Protein AF-A0A8S3K3C1-F1 (afdb_monomer)

Sequence (155 aa):
ITSKDGRLKILIYPSVNNNVEHQESEESYDDNSATLGPASTFPSLSKQEASFVLDKVWTTLKQEQLSIRKAELEKSCLTINGRTIRWNECIYSRTRPPTGHSLWISMHGGGGCPVSINDEQYRNQISLYKPSEGIWVVPRSPTDSWNQWHQEHID

Secondary structure (DSSP, 8-state):
-B-TTS-B----PPP--------------------------PPPPPHHHHHHHHHHHHHHHHHHHHHHTHHHHHTTEEEETTEEEEEEEEEE-SS--TT---EEE------SS-HHHHHHHHHHHHHH---SSEEEEEEEPS--STTTTSSTTT-

Organism: NCBI:txid392030

Solvent-accessible surface area (backbone atoms only — not comparable to full-atom values): 9770 Å² total; per-residue (Å²): 108,76,43,98,68,45,44,82,55,81,82,79,77,79,81,79,83,80,82,72,86,80,78,90,71,97,69,87,79,75,92,70,87,71,76,80,68,78,78,82,75,73,78,83,68,51,76,65,54,47,51,50,51,49,53,50,53,48,53,52,52,49,53,51,48,51,62,77,38,41,71,29,62,77,64,35,35,50,75,56,97,96,40,50,36,41,46,49,77,47,75,30,57,92,73,71,48,92,54,41,63,50,82,44,79,50,76,66,77,69,30,65,48,59,64,71,58,36,51,48,49,42,59,51,53,64,68,69,68,79,63,85,56,16,40,40,35,28,52,40,62,67,51,49,41,66,57,40,76,72,37,86,95,68,105

Radius of gyration: 22.42 Å; Cα contacts (8 Å, |Δi|>4): 141; chains: 1; bounding box: 58×44×44 Å

Foldseek 3Di:
DQDPQLDDPDDDDPPPPPPDDDDDDDDDDDPDPPPPPPDPPDPDDDPVRVVVVVVVVCVVVVVVCCVVCVVCVVQQWDDDPNFIKHKDKDFADPDADSSGWDEAEFEFAQAPDPPVVLVVSLVCSNPVDRDNGHMYMYMDQSDRHNPSCPDPVND

pLDDT: mean 77.39, std 25.08, range [27.14, 97.62]

Structure (mmCIF, N/CA/C/O backbone):
data_AF-A0A8S3K3C1-F1
#
_entry.id   AF-A0A8S3K3C1-F1
#
loop_
_atom_site.group_PDB
_atom_site.id
_atom_site.type_symbol
_atom_site.label_atom_id
_atom_site.label_alt_id
_atom_site.label_comp_id
_atom_site.label_asym_id
_atom_site.label_entity_id
_atom_site.label_seq_id
_atom_site.pdbx_PDB_ins_code
_atom_site.Cartn_x
_atom_site.Cartn_y
_atom_site.Cartn_z
_atom_site.occupancy
_atom_site.B_iso_or_equiv
_atom_site.auth_seq_id
_atom_site.auth_comp_id
_atom_site.auth_asym_id
_atom_site.auth_atom_id
_atom_site.pdbx_PDB_model_num
ATOM 1 N N . ILE A 1 1 ? -13.532 6.415 6.373 1.00 33.66 1 ILE A N 1
ATOM 2 C CA . ILE A 1 1 ? -14.063 6.657 7.741 1.00 33.66 1 ILE A CA 1
ATOM 3 C C . ILE A 1 1 ? -12.879 6.686 8.699 1.00 33.66 1 ILE A C 1
ATOM 5 O O . ILE A 1 1 ? -12.284 5.646 8.954 1.00 33.66 1 ILE A O 1
ATOM 9 N N . THR A 1 2 ? -12.459 7.865 9.150 1.00 27.14 2 THR A N 1
ATOM 10 C CA . THR A 1 2 ? -11.334 8.018 10.083 1.00 27.14 2 THR A CA 1
ATOM 11 C C . THR A 1 2 ? -11.715 7.451 11.447 1.00 27.14 2 THR A C 1
ATOM 13 O O . THR A 1 2 ? -12.798 7.707 11.970 1.00 27.14 2 THR A O 1
ATOM 16 N N . SER A 1 3 ? -10.837 6.627 12.004 1.00 36.22 3 SER A N 1
ATOM 17 C CA . SER A 1 3 ? -10.986 6.070 13.345 1.00 36.22 3 SER A CA 1
ATOM 18 C C . SER A 1 3 ? -10.614 7.109 14.409 1.00 36.22 3 SER A C 1
ATOM 20 O O . SER A 1 3 ? -9.825 8.013 14.139 1.00 36.22 3 SER A O 1
ATOM 22 N N . LYS A 1 4 ? -11.147 6.969 15.633 1.00 35.88 4 LYS A N 1
ATOM 23 C CA . LYS A 1 4 ? -10.852 7.852 16.782 1.00 35.88 4 LYS A CA 1
ATOM 24 C C . LYS A 1 4 ? -9.356 7.922 17.145 1.00 35.88 4 LYS A C 1
ATOM 26 O O . LYS A 1 4 ? -8.958 8.823 17.869 1.00 35.88 4 LYS A O 1
ATOM 31 N N . ASP A 1 5 ? -8.536 6.999 16.640 1.00 44.66 5 ASP A N 1
ATOM 32 C CA . ASP A 1 5 ? -7.076 6.950 16.807 1.00 44.66 5 ASP A CA 1
ATOM 33 C C . ASP A 1 5 ? -6.290 7.621 15.658 1.00 44.66 5 ASP A C 1
ATOM 35 O O . ASP A 1 5 ? -5.071 7.448 15.560 1.00 44.66 5 ASP A O 1
ATOM 39 N N . GLY A 1 6 ? -6.980 8.357 14.774 1.00 30.06 6 GLY A N 1
ATOM 40 C CA . GLY A 1 6 ? -6.382 9.091 13.655 1.00 30.06 6 GLY A CA 1
ATOM 41 C C . GLY A 1 6 ? -5.897 8.206 12.504 1.00 30.06 6 GLY A C 1
ATOM 42 O O . GLY A 1 6 ? -5.304 8.696 11.548 1.00 30.06 6 GLY A O 1
ATOM 43 N N . ARG A 1 7 ? -6.161 6.893 12.548 1.00 37.28 7 ARG A N 1
ATOM 44 C CA . ARG A 1 7 ? -5.780 5.980 11.467 1.00 37.28 7 ARG A CA 1
ATOM 45 C C . ARG A 1 7 ? -6.764 6.050 10.303 1.00 37.28 7 ARG A C 1
ATOM 47 O O . ARG A 1 7 ? -7.986 5.966 10.485 1.00 37.28 7 ARG A O 1
ATOM 54 N N . LEU A 1 8 ? -6.210 6.136 9.095 1.00 37.31 8 LEU A N 1
ATOM 55 C CA . LEU A 1 8 ? -6.936 5.909 7.853 1.00 37.31 8 LEU A CA 1
ATOM 56 C C . LEU A 1 8 ? -7.380 4.435 7.821 1.00 37.31 8 LEU A C 1
ATOM 58 O O . LEU A 1 8 ? -6.557 3.531 7.697 1.00 37.31 8 LEU A O 1
ATOM 62 N N . LYS A 1 9 ? -8.682 4.177 7.979 1.00 39.38 9 LYS A N 1
ATOM 63 C CA . LYS A 1 9 ? -9.269 2.856 7.719 1.00 39.38 9 LYS A CA 1
ATOM 64 C C . LYS A 1 9 ? -9.526 2.758 6.217 1.00 39.38 9 LYS A C 1
ATOM 66 O O . LYS A 1 9 ? -10.553 3.246 5.744 1.00 39.38 9 LYS A O 1
ATOM 71 N N . ILE A 1 10 ? -8.582 2.183 5.474 1.00 39.84 10 ILE A N 1
ATOM 72 C CA . ILE A 1 10 ? -8.836 1.745 4.099 1.00 39.84 10 ILE A CA 1
ATOM 73 C C . ILE A 1 10 ? -9.589 0.414 4.213 1.00 39.84 10 ILE A C 1
ATOM 75 O O . ILE A 1 10 ? -9.029 -0.585 4.658 1.00 39.84 10 ILE A O 1
ATOM 79 N N . LEU A 1 11 ? -10.883 0.429 3.897 1.00 31.36 11 LEU A N 1
ATOM 80 C CA . LEU A 1 11 ? -11.695 -0.778 3.762 1.00 31.36 11 LEU A CA 1
ATOM 81 C C . LEU A 1 11 ? -11.495 -1.291 2.335 1.00 31.36 11 LEU A C 1
ATOM 83 O O . LEU A 1 11 ? -12.130 -0.787 1.415 1.00 31.36 11 LEU A O 1
ATOM 87 N N . ILE A 1 12 ? -10.583 -2.244 2.148 1.00 38.28 12 ILE A N 1
ATOM 88 C CA . ILE A 1 12 ? -10.509 -3.012 0.901 1.00 38.28 12 ILE A CA 1
ATOM 89 C C . ILE A 1 12 ? -11.373 -4.250 1.120 1.00 38.28 12 ILE A C 1
ATOM 91 O O . ILE A 1 12 ? -11.009 -5.133 1.896 1.00 38.28 12 ILE A O 1
ATOM 95 N N . TYR A 1 13 ? -12.545 -4.282 0.490 1.00 28.00 13 TYR A N 1
ATOM 96 C CA . TYR A 1 13 ? -13.360 -5.489 0.444 1.00 28.00 13 TYR A CA 1
ATOM 97 C C . TYR A 1 13 ? -12.710 -6.459 -0.548 1.00 28.00 13 TYR A C 1
ATOM 99 O O . TYR A 1 13 ? -12.470 -6.066 -1.690 1.00 28.00 13 TYR A O 1
ATOM 107 N N . PRO A 1 14 ? -12.399 -7.707 -0.164 1.00 31.38 14 PRO A N 1
ATOM 108 C CA . PRO A 1 14 ? -12.088 -8.713 -1.163 1.00 31.38 14 PRO A CA 1
ATOM 109 C C . PRO A 1 14 ? -13.336 -8.927 -2.028 1.00 31.38 14 PRO A C 1
ATOM 111 O O . PRO A 1 14 ? -14.426 -9.149 -1.498 1.00 31.38 14 PRO A O 1
ATOM 114 N N . SER A 1 15 ? -13.176 -8.849 -3.351 1.00 33.03 15 SER A N 1
ATOM 115 C CA . SER A 1 15 ? -14.201 -9.324 -4.279 1.00 33.03 15 SER A CA 1
ATOM 116 C C . SER A 1 15 ? -14.456 -10.802 -3.986 1.00 33.03 15 SER A C 1
ATOM 118 O O . SER A 1 15 ? -13.528 -11.617 -3.991 1.00 33.03 15 SER A O 1
ATOM 120 N N . VAL A 1 16 ? -15.704 -11.142 -3.674 1.00 35.44 16 VAL A N 1
ATOM 121 C CA . VAL A 1 16 ? -16.140 -12.533 -3.610 1.00 35.44 16 VAL A CA 1
ATOM 122 C C . VAL A 1 16 ? -16.299 -12.971 -5.065 1.00 35.44 16 VAL A C 1
ATOM 124 O O . VAL A 1 16 ? -17.251 -12.569 -5.729 1.00 35.44 16 VAL A O 1
ATOM 127 N N . ASN A 1 17 ? -15.334 -13.728 -5.596 1.00 34.22 17 ASN A N 1
ATOM 128 C CA . ASN A 1 17 ? -15.448 -14.325 -6.928 1.00 34.22 17 ASN A CA 1
ATOM 129 C C . ASN A 1 17 ? -16.610 -15.336 -6.914 1.00 34.22 17 ASN A C 1
ATOM 131 O O . ASN A 1 17 ? -16.420 -16.494 -6.548 1.00 34.22 17 ASN A O 1
ATOM 135 N N . ASN A 1 18 ? -17.803 -14.911 -7.329 1.00 36.12 18 ASN A N 1
ATOM 136 C CA . ASN A 1 18 ? -18.950 -15.785 -7.591 1.00 36.12 18 ASN A CA 1
ATOM 137 C C . ASN A 1 18 ? -18.825 -16.455 -8.972 1.00 36.12 18 ASN A C 1
ATOM 139 O O . ASN A 1 18 ? -19.737 -16.380 -9.789 1.00 36.12 18 ASN A O 1
ATOM 143 N N . ASN A 1 19 ? -17.697 -17.112 -9.253 1.00 31.48 19 ASN A N 1
ATOM 144 C CA . ASN A 1 19 ? -17.589 -17.961 -10.440 1.00 31.48 19 ASN A CA 1
ATOM 145 C C . ASN A 1 19 ? -18.182 -19.334 -10.117 1.00 31.48 19 ASN A C 1
ATOM 147 O O . ASN A 1 19 ? -17.462 -20.265 -9.764 1.00 31.48 19 ASN A O 1
ATOM 151 N N . VAL A 1 20 ? -19.504 -19.440 -10.226 1.00 33.97 20 VAL A N 1
ATOM 152 C CA . VAL A 1 20 ? -20.157 -20.715 -10.521 1.00 33.97 20 VAL A CA 1
ATOM 153 C C . VAL A 1 20 ? -20.409 -20.707 -12.026 1.00 33.97 20 VAL A C 1
ATOM 155 O O . VAL A 1 20 ? -21.140 -19.856 -12.526 1.00 33.97 20 VAL A O 1
ATOM 158 N N . GLU A 1 21 ? -19.737 -21.599 -12.754 1.00 32.06 21 GLU A N 1
ATOM 159 C CA . GLU A 1 21 ? -20.013 -21.854 -14.169 1.00 32.06 21 GLU A CA 1
ATOM 160 C C . GLU A 1 21 ? -21.487 -22.252 -14.325 1.00 32.06 21 GLU A C 1
ATOM 162 O O . GLU A 1 21 ? -21.924 -23.281 -13.810 1.00 32.06 21 GLU A O 1
ATOM 167 N N . HIS A 1 22 ? -22.263 -21.430 -15.028 1.00 28.77 22 HIS A N 1
ATOM 168 C CA . HIS A 1 22 ? -23.605 -21.795 -15.459 1.00 28.77 22 HIS A CA 1
ATOM 169 C C . HIS A 1 22 ? -23.490 -22.707 -16.687 1.00 28.77 22 HIS A C 1
ATOM 171 O O . HIS A 1 22 ? -23.267 -22.238 -17.800 1.00 28.77 22 HIS A O 1
ATOM 177 N N . GLN A 1 23 ? -23.630 -24.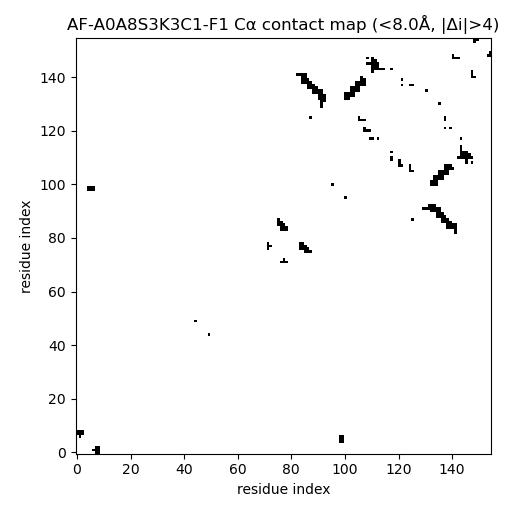018 -16.485 1.00 27.52 23 GLN A N 1
ATOM 178 C CA . GLN A 1 23 ? -24.092 -24.908 -17.550 1.00 27.52 23 GLN A CA 1
ATOM 179 C C . GLN A 1 23 ? -25.605 -24.712 -17.702 1.00 27.52 23 GLN A C 1
ATOM 181 O O . GLN A 1 23 ? -26.367 -25.020 -16.788 1.00 27.52 23 GLN A O 1
ATOM 186 N N . GLU A 1 24 ? -26.036 -24.178 -18.843 1.00 30.09 24 GLU A N 1
ATOM 187 C CA . GLU A 1 24 ? -27.445 -24.151 -19.235 1.00 30.09 24 GLU A CA 1
ATOM 188 C C . GLU A 1 24 ? -27.875 -25.566 -19.654 1.00 30.09 24 GLU A C 1
ATOM 190 O O . GLU A 1 24 ? -27.460 -26.076 -20.694 1.00 30.09 24 GLU A O 1
ATOM 195 N N . SER A 1 25 ? -28.711 -26.209 -18.839 1.00 28.61 25 SER A N 1
ATOM 196 C CA . SER A 1 25 ? -29.570 -27.307 -19.280 1.00 28.61 25 SER A CA 1
ATOM 197 C C . SER A 1 25 ? -31.021 -26.873 -19.092 1.00 28.61 25 SER A C 1
ATOM 199 O O . SER A 1 25 ? -31.444 -26.587 -17.972 1.00 28.61 25 SER A O 1
ATOM 201 N N . GLU A 1 26 ? -31.765 -26.795 -20.196 1.00 35.03 26 GLU A N 1
ATOM 202 C CA . GLU A 1 26 ? -33.209 -26.551 -20.218 1.00 35.03 26 GLU A CA 1
ATOM 203 C C . GLU A 1 26 ? -33.947 -27.730 -19.561 1.00 35.03 26 GLU A C 1
ATOM 205 O O . GLU A 1 26 ? -34.309 -28.703 -20.219 1.00 35.03 26 GLU A O 1
ATOM 210 N N . GLU A 1 27 ? -34.181 -27.649 -18.252 1.00 32.91 27 GLU A N 1
ATOM 211 C CA . GLU A 1 27 ? -35.206 -28.450 -17.585 1.00 32.91 27 GLU A CA 1
ATOM 212 C C . GLU A 1 27 ? -36.436 -27.580 -17.303 1.00 32.91 27 GLU A C 1
ATOM 214 O O . GLU A 1 27 ? -36.386 -26.569 -16.602 1.00 32.91 27 GLU A O 1
ATOM 219 N N . SER A 1 28 ? -37.544 -27.997 -17.918 1.00 31.34 28 SER A N 1
ATOM 220 C CA . SER A 1 28 ? -38.910 -27.504 -17.741 1.00 31.34 28 SER A CA 1
ATOM 221 C C . SER A 1 28 ? -39.263 -27.358 -16.259 1.00 31.34 28 SER A C 1
ATOM 223 O O . SER A 1 28 ? -39.420 -28.354 -15.554 1.00 31.34 28 SER A O 1
ATOM 225 N N . TYR A 1 29 ? -39.411 -26.116 -15.797 1.00 29.42 29 TYR A N 1
ATOM 226 C CA . TYR A 1 29 ? -39.759 -25.800 -14.415 1.00 29.42 29 TYR A CA 1
ATOM 227 C C . TYR A 1 29 ? -41.262 -26.019 -14.190 1.00 29.42 29 TYR A C 1
ATOM 229 O O . TYR A 1 29 ? -42.087 -25.229 -14.651 1.00 29.42 29 TYR A O 1
ATOM 237 N N . ASP A 1 30 ? -41.611 -27.096 -13.485 1.00 34.06 30 ASP A N 1
ATOM 238 C CA . ASP A 1 30 ? -42.946 -27.275 -12.916 1.00 34.06 30 ASP A CA 1
ATOM 239 C C . ASP A 1 30 ? -43.191 -26.199 -11.847 1.00 34.06 30 ASP A C 1
ATOM 241 O O . ASP A 1 30 ? -42.401 -26.018 -10.915 1.00 34.06 30 ASP A O 1
ATOM 245 N N . ASP A 1 31 ? -44.308 -25.487 -11.996 1.00 37.75 31 ASP A N 1
ATOM 246 C CA . ASP A 1 31 ? -44.840 -24.498 -11.061 1.00 37.75 31 ASP A CA 1
ATOM 247 C C . ASP A 1 31 ? -45.207 -25.163 -9.725 1.00 37.75 31 ASP A C 1
ATOM 249 O O . ASP A 1 31 ? -46.347 -25.547 -9.471 1.00 37.75 31 ASP A O 1
ATOM 253 N N . ASN A 1 32 ? -44.209 -25.329 -8.860 1.00 36.41 32 ASN A N 1
ATOM 254 C CA . ASN A 1 32 ? -44.423 -25.514 -7.436 1.00 36.41 32 ASN A CA 1
ATOM 255 C C . ASN A 1 32 ? -44.085 -24.202 -6.741 1.00 36.41 32 ASN A C 1
ATOM 257 O O . ASN A 1 32 ? -42.931 -23.907 -6.428 1.00 36.41 3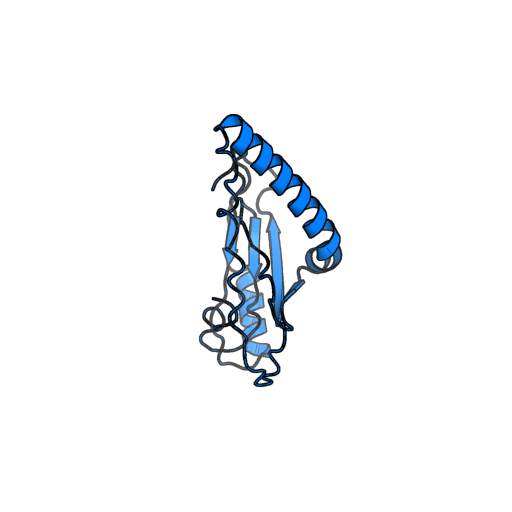2 ASN A O 1
ATOM 261 N N . SER A 1 33 ? -45.137 -23.427 -6.491 1.00 40.97 33 SER A N 1
ATOM 262 C CA . SER A 1 33 ? -45.164 -22.225 -5.672 1.00 40.97 33 SER A CA 1
ATOM 263 C C . SER A 1 33 ? -44.662 -22.497 -4.243 1.00 40.97 33 SER A C 1
ATOM 265 O O . SER A 1 33 ? -45.438 -22.598 -3.290 1.00 40.97 33 SER A O 1
ATOM 267 N N . ALA A 1 34 ? -43.348 -22.610 -4.067 1.00 37.59 34 ALA A N 1
ATOM 268 C CA . ALA A 1 34 ? -42.705 -22.456 -2.777 1.00 37.59 34 ALA A CA 1
ATOM 269 C C . ALA A 1 34 ? -42.581 -20.952 -2.525 1.00 37.59 34 ALA A C 1
ATOM 271 O O . ALA A 1 34 ? -41.707 -20.274 -3.061 1.00 37.59 34 ALA A O 1
ATOM 272 N N . THR A 1 35 ? -43.511 -20.422 -1.733 1.00 38.19 35 THR A N 1
ATOM 273 C CA . THR A 1 35 ? -43.430 -19.088 -1.135 1.00 38.19 35 THR A CA 1
ATOM 274 C C . THR A 1 35 ? -42.001 -18.802 -0.680 1.00 38.19 35 THR A C 1
ATOM 276 O O . THR A 1 35 ? -41.504 -19.462 0.236 1.00 38.19 35 THR A O 1
ATOM 279 N N . LEU A 1 36 ? -41.354 -17.809 -1.298 1.00 41.28 36 LEU A N 1
ATOM 280 C CA . LEU A 1 36 ? -40.163 -17.182 -0.738 1.00 41.28 36 LEU A CA 1
ATOM 281 C C . LEU A 1 36 ? -40.539 -16.731 0.677 1.00 41.28 36 LEU A C 1
ATOM 283 O O . LEU A 1 36 ? -41.425 -15.891 0.851 1.00 41.28 36 LEU A O 1
ATOM 287 N N . GLY A 1 37 ? -39.932 -17.357 1.687 1.00 45.66 37 GLY A N 1
ATOM 288 C CA . GLY A 1 37 ? -40.111 -16.962 3.081 1.00 45.66 37 GLY A CA 1
ATOM 289 C C . GLY A 1 37 ? -39.810 -15.469 3.262 1.00 45.66 37 GLY A C 1
ATOM 290 O O . GLY A 1 37 ? -39.122 -14.877 2.423 1.00 45.66 37 GLY A O 1
ATOM 291 N N . PRO A 1 38 ? -40.334 -14.835 4.327 1.00 51.19 38 PRO A N 1
ATOM 292 C CA . PRO A 1 38 ? -40.173 -13.401 4.528 1.00 51.19 38 PRO A CA 1
ATOM 293 C C . PRO A 1 38 ? -38.690 -13.038 4.449 1.00 51.19 38 PRO A C 1
ATOM 295 O O . PRO A 1 38 ? -37.853 -13.745 5.012 1.00 51.19 38 PRO A O 1
ATOM 298 N N . ALA A 1 39 ? -38.381 -11.954 3.729 1.00 56.69 39 ALA A N 1
ATOM 299 C CA . ALA A 1 39 ? -37.037 -11.396 3.662 1.00 56.69 39 ALA A CA 1
ATOM 300 C C . ALA A 1 39 ? -36.459 -11.366 5.078 1.00 56.69 39 ALA A C 1
ATOM 302 O O . ALA A 1 39 ? -37.083 -10.780 5.960 1.00 56.69 39 ALA A O 1
ATOM 303 N N . SER A 1 40 ? -35.334 -12.051 5.306 1.00 51.78 40 SER A N 1
ATOM 304 C CA . SER A 1 40 ? -34.722 -12.183 6.627 1.00 51.78 40 SER A CA 1
ATOM 305 C C . SER A 1 40 ? -34.590 -10.809 7.280 1.00 51.78 40 SER A C 1
ATOM 307 O O . SER A 1 40 ? -33.712 -10.019 6.928 1.00 51.78 40 SER A O 1
ATOM 309 N N . THR A 1 41 ? -35.494 -10.502 8.211 1.00 56.06 41 THR A N 1
ATOM 310 C CA . THR A 1 41 ? -35.509 -9.227 8.918 1.00 56.06 41 THR A CA 1
ATOM 311 C C . THR A 1 41 ? -34.381 -9.272 9.933 1.00 56.06 41 THR A C 1
ATOM 313 O O . THR A 1 41 ? -34.544 -9.782 11.041 1.00 56.06 41 THR A O 1
ATOM 316 N N . PHE A 1 42 ? -33.199 -8.789 9.555 1.00 67.69 42 PHE A N 1
ATOM 317 C CA . PHE A 1 42 ? -32.148 -8.572 10.538 1.00 67.69 42 PHE A CA 1
ATOM 318 C C . PHE A 1 42 ? -32.666 -7.562 11.570 1.00 67.69 42 PHE A C 1
ATOM 320 O O . PHE A 1 42 ? -33.171 -6.504 11.178 1.00 67.69 42 PHE A O 1
ATOM 327 N N . PRO A 1 43 ? -32.584 -7.865 12.876 1.00 79.25 43 PRO A N 1
ATOM 328 C CA . PRO A 1 43 ? -32.984 -6.909 13.893 1.00 79.25 43 PRO A CA 1
ATOM 329 C C . PRO A 1 43 ? -32.151 -5.632 13.744 1.00 79.25 43 PRO A C 1
ATOM 331 O O . PRO A 1 43 ? -30.937 -5.681 13.535 1.00 79.25 43 PRO A O 1
ATOM 334 N N . SER A 1 44 ? -32.814 -4.478 13.830 1.00 85.56 44 SER A N 1
ATOM 335 C CA . SER A 1 44 ? -32.140 -3.183 13.775 1.00 85.56 44 SER A CA 1
ATOM 336 C C . SER A 1 44 ? -31.185 -3.049 14.957 1.00 85.56 44 SER A C 1
ATOM 338 O O . SER A 1 44 ? -31.607 -3.179 16.105 1.00 85.56 44 SER A O 1
ATOM 340 N N . LEU A 1 45 ? -29.917 -2.752 14.683 1.00 91.50 45 LEU A N 1
ATOM 341 C CA . LEU A 1 45 ? -28.916 -2.534 15.722 1.00 91.50 45 LEU A CA 1
ATOM 342 C C . LEU A 1 45 ? -29.037 -1.121 16.298 1.00 91.50 45 LEU A C 1
ATOM 344 O O . LEU A 1 45 ? -29.142 -0.138 15.560 1.00 91.50 45 LEU A O 1
ATOM 348 N N . SER A 1 46 ? -28.929 -0.998 17.618 1.00 94.56 46 SER A N 1
ATOM 349 C CA . SER A 1 46 ? -28.641 0.284 18.255 1.00 94.56 46 SER A CA 1
ATOM 350 C C . SER A 1 46 ? -27.250 0.792 17.854 1.00 94.56 46 SER A C 1
ATOM 352 O O . SER A 1 46 ? -26.379 0.044 17.404 1.00 94.56 46 SER A O 1
ATOM 354 N N . LYS A 1 47 ? -26.980 2.082 18.083 1.00 92.69 47 LYS A N 1
ATOM 355 C CA . LYS A 1 47 ? -25.655 2.677 17.834 1.00 92.69 47 LYS A CA 1
ATOM 356 C C . LYS A 1 47 ? -24.526 1.950 18.578 1.00 92.69 47 LYS A C 1
ATOM 358 O O . LYS A 1 47 ? -23.416 1.850 18.058 1.00 92.69 47 LYS A O 1
ATOM 363 N N . GLN A 1 48 ? -24.794 1.478 19.796 1.00 94.62 48 GLN A N 1
ATOM 364 C CA . GLN A 1 48 ? -23.805 0.771 20.610 1.00 94.62 48 GLN A CA 1
ATOM 365 C C . GLN A 1 48 ? -23.542 -0.631 20.058 1.00 94.62 48 GLN A C 1
ATOM 367 O O . GLN A 1 48 ? -22.383 -0.996 19.871 1.00 94.62 48 GLN A O 1
ATOM 372 N N . GLU A 1 49 ? -24.597 -1.372 19.717 1.00 93.06 49 GLU A N 1
ATOM 373 C CA . GLU A 1 49 ? -24.475 -2.702 19.111 1.00 93.06 49 GLU A CA 1
ATOM 374 C C . GLU A 1 49 ? -23.791 -2.632 17.745 1.00 93.06 49 GLU A C 1
ATOM 376 O O . GLU A 1 49 ? -22.884 -3.413 17.480 1.00 93.06 49 GLU A O 1
ATOM 381 N N . ALA A 1 50 ? -24.140 -1.650 16.909 1.00 93.31 50 ALA A N 1
ATOM 382 C CA . ALA A 1 50 ? -23.479 -1.428 15.628 1.00 93.31 50 ALA A CA 1
ATOM 383 C C . ALA A 1 50 ? -21.979 -1.150 15.806 1.00 93.31 50 ALA A C 1
ATOM 385 O O . ALA A 1 50 ? -21.160 -1.738 15.105 1.00 93.31 50 ALA A O 1
ATOM 386 N N . SER A 1 51 ? -21.596 -0.305 16.772 1.00 93.75 51 SER A N 1
ATOM 387 C CA . SER A 1 51 ? -20.181 -0.050 17.071 1.00 93.75 51 SER A CA 1
ATOM 388 C C . SER A 1 51 ? -19.461 -1.317 17.533 1.00 93.75 51 SER A C 1
ATOM 390 O O . SER A 1 51 ? -18.358 -1.593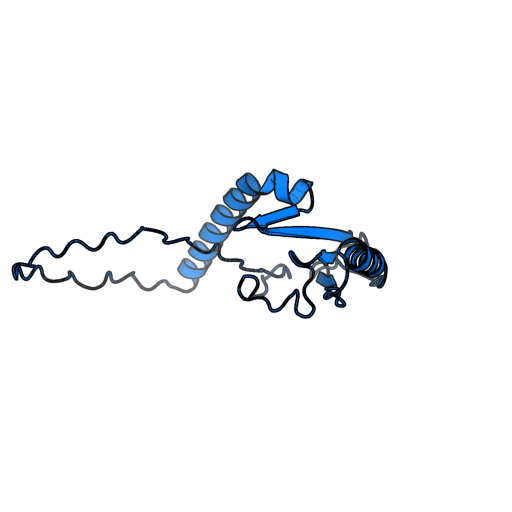 17.072 1.00 93.75 51 SER A O 1
ATOM 392 N N . PHE A 1 52 ? -20.090 -2.099 18.411 1.00 93.81 52 PHE A N 1
ATOM 393 C CA . PHE A 1 52 ? -19.522 -3.345 18.917 1.00 93.81 52 PHE A CA 1
ATOM 394 C C . PHE A 1 52 ? -19.335 -4.386 17.807 1.00 93.81 52 PHE A C 1
ATOM 396 O O . PHE A 1 52 ? -18.266 -4.986 17.687 1.00 93.81 52 PHE A O 1
ATOM 403 N N . VAL A 1 53 ? -20.353 -4.580 16.964 1.00 94.25 53 VAL A N 1
ATOM 404 C CA . VAL A 1 53 ? -20.292 -5.499 15.822 1.00 94.25 53 VAL A CA 1
ATOM 405 C C . VAL A 1 53 ? -19.221 -5.047 14.834 1.00 94.25 53 VAL A C 1
ATOM 407 O O . VAL A 1 53 ? -18.423 -5.876 14.405 1.00 94.25 53 VAL A O 1
ATOM 410 N N . LEU A 1 54 ? -19.138 -3.748 14.523 1.00 93.69 54 LEU A N 1
ATOM 411 C CA . LEU A 1 54 ? -18.097 -3.203 13.647 1.00 93.69 54 LEU A CA 1
ATOM 412 C C . LEU A 1 54 ? -16.693 -3.475 14.188 1.00 93.69 54 LEU A C 1
ATOM 414 O O . LEU A 1 54 ? -15.829 -3.913 13.430 1.00 93.69 54 LEU A O 1
ATOM 418 N N . ASP A 1 55 ? -16.461 -3.250 15.481 1.00 93.19 55 ASP A N 1
ATOM 419 C CA . ASP A 1 55 ? -15.156 -3.496 16.097 1.00 93.19 55 ASP A CA 1
ATOM 420 C C . ASP A 1 55 ? -14.802 -4.989 16.101 1.00 93.19 55 ASP A C 1
ATOM 422 O O . ASP A 1 55 ? -13.652 -5.354 15.831 1.00 93.19 55 ASP A O 1
ATOM 426 N N . LYS A 1 56 ? -15.788 -5.862 16.342 1.00 94.38 56 LYS A N 1
ATOM 427 C CA . LYS A 1 56 ? -15.605 -7.316 16.299 1.00 94.38 56 LYS A CA 1
ATOM 428 C C . LYS A 1 56 ? -15.280 -7.797 14.886 1.00 94.38 56 LYS A C 1
ATOM 430 O O . LYS A 1 56 ? -14.254 -8.443 14.696 1.00 94.38 56 LYS A O 1
ATOM 435 N N . VAL A 1 57 ? -16.098 -7.426 13.898 1.00 95.69 57 VAL A N 1
ATOM 436 C CA . VAL A 1 57 ? -15.895 -7.773 12.481 1.00 95.69 57 VAL A CA 1
ATOM 437 C C . VAL A 1 57 ? -14.543 -7.262 11.995 1.00 95.69 57 VAL A C 1
ATOM 439 O O . VAL A 1 57 ? -13.779 -8.015 11.398 1.00 95.69 57 VAL A O 1
ATOM 442 N N . TRP A 1 58 ? -14.200 -6.010 12.309 1.00 93.12 58 TRP A N 1
ATOM 443 C CA . TRP A 1 58 ? -12.903 -5.436 11.960 1.00 93.12 58 TRP A CA 1
ATOM 444 C C . TRP A 1 58 ? -11.741 -6.229 12.556 1.00 93.12 58 TRP A C 1
ATOM 446 O O . TRP A 1 58 ? -10.779 -6.532 11.854 1.00 93.12 58 TRP A O 1
ATOM 456 N N . THR A 1 59 ? -11.813 -6.556 13.846 1.00 94.06 59 THR A N 1
ATOM 457 C CA . THR A 1 59 ? -10.734 -7.270 14.538 1.00 94.06 59 THR A CA 1
ATOM 458 C C . THR A 1 59 ? -10.526 -8.659 13.945 1.00 94.06 59 THR A C 1
ATOM 460 O O . THR A 1 59 ? -9.385 -9.022 13.660 1.00 94.06 59 THR A O 1
ATOM 463 N N . THR A 1 60 ? -11.615 -9.391 13.699 1.00 94.75 60 THR A N 1
ATOM 464 C CA . THR A 1 60 ? -11.584 -10.717 13.073 1.00 94.75 60 THR A CA 1
ATOM 465 C C . THR A 1 60 ? -11.008 -10.652 11.660 1.00 94.75 60 THR A C 1
ATOM 467 O O . THR A 1 60 ? -9.973 -11.264 11.402 1.00 94.75 60 THR A O 1
ATOM 470 N N . LEU A 1 61 ? -11.586 -9.827 10.777 1.00 95.50 61 LEU A N 1
ATOM 471 C CA . LEU A 1 61 ? -11.122 -9.701 9.391 1.00 95.50 61 LEU A CA 1
ATOM 472 C C . LEU A 1 61 ? -9.661 -9.256 9.324 1.00 95.50 61 LEU A C 1
ATOM 474 O O . LEU A 1 61 ? -8.884 -9.776 8.531 1.00 95.50 61 LEU A O 1
ATOM 478 N N . LYS A 1 62 ? -9.251 -8.314 10.178 1.00 92.31 62 LYS A N 1
ATOM 479 C CA . LYS A 1 62 ? -7.861 -7.862 10.230 1.00 92.31 62 LYS A CA 1
ATOM 480 C C . LYS A 1 62 ? -6.911 -9.006 10.583 1.00 92.31 62 LYS A C 1
ATOM 482 O O . LYS A 1 62 ? -5.860 -9.118 9.959 1.00 92.31 62 LYS A O 1
ATOM 487 N N . GLN A 1 63 ? -7.236 -9.815 11.591 1.00 92.25 63 GLN A N 1
ATOM 488 C CA . GLN A 1 63 ? -6.387 -10.937 12.003 1.00 92.25 63 GLN A CA 1
ATOM 489 C C . GLN A 1 63 ? -6.281 -11.996 10.902 1.00 92.25 63 GLN A C 1
ATOM 491 O O . GLN A 1 63 ? -5.175 -12.434 10.587 1.00 92.25 63 GLN A O 1
ATOM 496 N N . GLU A 1 64 ? -7.404 -12.342 10.277 1.00 93.88 64 GLU A N 1
ATOM 497 C CA . GLU A 1 64 ? -7.452 -13.286 9.159 1.00 93.88 64 GLU A CA 1
ATOM 498 C C . GLU A 1 64 ? -6.631 -12.786 7.967 1.00 93.88 64 GLU A C 1
ATOM 500 O O . GLU A 1 64 ? -5.751 -13.497 7.479 1.00 93.88 64 GLU A O 1
ATOM 505 N N . GLN A 1 65 ? -6.843 -11.536 7.541 1.00 93.25 65 GLN A N 1
ATOM 506 C CA . GLN A 1 65 ? -6.102 -10.957 6.421 1.00 93.25 65 GLN A CA 1
ATOM 507 C C . GLN A 1 65 ? -4.606 -10.858 6.721 1.00 93.25 65 GLN A C 1
ATOM 509 O O . GLN A 1 65 ? -3.801 -11.235 5.878 1.00 93.25 65 GLN A O 1
ATOM 514 N N . LEU A 1 66 ? -4.198 -10.425 7.919 1.00 89.88 66 LEU A N 1
ATOM 515 C CA . LEU A 1 66 ? -2.774 -10.390 8.280 1.00 89.88 66 LEU A CA 1
ATOM 516 C C . LEU A 1 66 ? -2.133 -11.780 8.243 1.00 89.88 66 LEU A C 1
ATOM 518 O O . LEU A 1 66 ? -0.981 -11.904 7.833 1.00 89.88 66 LEU A O 1
ATOM 522 N N . SER A 1 67 ? -2.865 -12.816 8.655 1.00 91.00 67 SER A N 1
ATOM 523 C CA . SER A 1 67 ? -2.373 -14.192 8.614 1.00 91.00 67 SER A CA 1
ATOM 524 C C . SER A 1 67 ? -2.203 -14.684 7.174 1.00 91.00 67 SER A C 1
ATOM 526 O O . SER A 1 67 ? -1.120 -15.145 6.815 1.00 91.00 67 SER A O 1
ATOM 528 N N . ILE A 1 68 ? -3.229 -14.517 6.336 1.00 93.00 68 ILE A N 1
ATOM 529 C CA . ILE A 1 68 ? -3.239 -14.998 4.945 1.00 93.00 68 ILE A CA 1
ATOM 530 C C . ILE A 1 68 ? -2.241 -14.217 4.077 1.00 93.00 68 ILE A C 1
ATOM 532 O O . ILE A 1 68 ? -1.597 -14.782 3.197 1.00 93.00 68 ILE A O 1
ATOM 536 N N . ARG A 1 69 ? -2.079 -12.917 4.339 1.00 92.88 69 ARG A N 1
ATOM 537 C CA . ARG A 1 69 ? -1.302 -11.985 3.506 1.00 92.88 69 ARG A CA 1
ATOM 538 C C . ARG A 1 69 ? 0.105 -11.730 4.030 1.00 92.88 69 ARG A C 1
ATOM 540 O O . ARG A 1 69 ? 0.815 -10.889 3.488 1.00 92.88 69 ARG A O 1
ATOM 547 N N . LYS A 1 70 ? 0.539 -12.450 5.067 1.00 92.50 70 LYS A N 1
ATOM 548 C CA . LYS A 1 70 ? 1.842 -12.240 5.713 1.00 92.50 70 LYS A CA 1
ATOM 549 C C . LYS A 1 70 ? 3.001 -12.229 4.710 1.00 92.50 70 LYS A C 1
ATOM 551 O O . LYS A 1 70 ? 3.784 -11.287 4.699 1.00 92.50 70 LYS A O 1
ATOM 556 N N . ALA A 1 71 ? 3.070 -13.238 3.8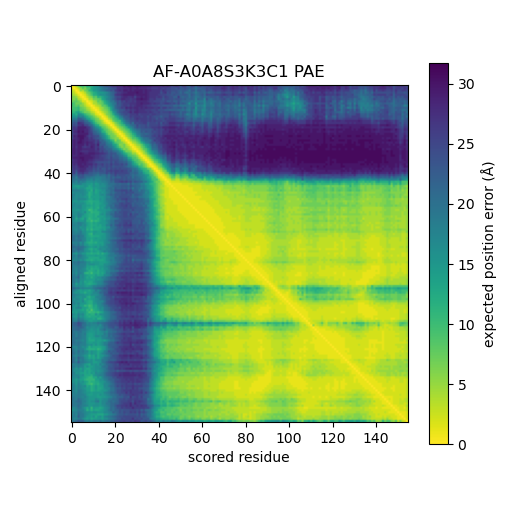41 1.00 93.44 71 ALA A N 1
ATOM 557 C CA . ALA A 1 71 ? 4.142 -13.355 2.852 1.00 93.44 71 ALA A CA 1
ATOM 558 C C . ALA A 1 71 ? 4.107 -12.238 1.792 1.00 93.44 71 ALA A C 1
ATOM 560 O O . ALA A 1 71 ? 5.154 -11.837 1.290 1.00 93.44 71 ALA A O 1
ATOM 561 N N . GLU A 1 72 ? 2.915 -11.744 1.450 1.00 93.50 72 GLU A N 1
ATOM 562 C CA . GLU A 1 72 ? 2.728 -10.622 0.523 1.00 93.50 72 GLU A CA 1
ATOM 563 C C . GLU A 1 72 ? 3.217 -9.310 1.149 1.00 93.50 72 GLU A C 1
ATOM 565 O O . GLU A 1 72 ? 3.964 -8.555 0.527 1.00 93.50 72 GLU A O 1
ATOM 570 N N . LEU A 1 73 ? 2.873 -9.077 2.419 1.00 91.81 73 LEU A N 1
ATOM 571 C CA . LEU A 1 73 ? 3.313 -7.909 3.182 1.00 91.81 73 LEU A CA 1
ATOM 572 C C . LEU A 1 73 ? 4.830 -7.899 3.406 1.00 91.81 73 LEU A C 1
ATOM 574 O O . LEU A 1 73 ? 5.463 -6.870 3.197 1.00 91.81 73 LEU A O 1
ATOM 578 N N . GLU A 1 74 ? 5.425 -9.038 3.769 1.00 93.50 74 GLU A N 1
ATOM 579 C CA . GLU A 1 74 ? 6.879 -9.166 3.968 1.00 93.50 74 GLU A CA 1
ATOM 580 C C . GLU A 1 74 ? 7.681 -8.900 2.685 1.00 93.50 74 GLU A C 1
ATOM 582 O O . GLU A 1 74 ? 8.817 -8.435 2.749 1.00 93.50 74 GLU A O 1
ATOM 587 N N . LYS A 1 75 ? 7.095 -9.180 1.516 1.00 95.25 75 LYS A N 1
ATOM 588 C CA . LYS A 1 75 ? 7.718 -8.947 0.203 1.00 95.25 75 LYS A CA 1
ATOM 589 C C . LYS A 1 75 ? 7.349 -7.600 -0.416 1.00 95.25 75 LYS A C 1
ATOM 591 O O . LYS A 1 75 ? 7.794 -7.321 -1.529 1.00 95.25 75 LYS A O 1
ATOM 596 N N . SER A 1 76 ? 6.503 -6.813 0.246 1.00 96.06 76 SER A N 1
ATOM 597 C CA . SER A 1 76 ? 5.861 -5.629 -0.328 1.00 96.06 76 SER A CA 1
ATOM 598 C C . SER A 1 76 ? 5.261 -5.901 -1.716 1.00 96.06 76 SER A C 1
ATOM 600 O O . SER A 1 76 ? 5.490 -5.160 -2.674 1.00 96.06 76 SER A O 1
ATOM 602 N N . CYS A 1 77 ? 4.553 -7.025 -1.848 1.00 95.31 77 CYS A N 1
ATOM 603 C CA . CYS A 1 77 ? 4.076 -7.555 -3.117 1.00 95.31 77 CYS A CA 1
ATOM 604 C C . CYS A 1 77 ? 2.728 -8.267 -2.942 1.00 95.31 77 CYS A C 1
ATOM 606 O O . CYS A 1 77 ? 2.654 -9.264 -2.234 1.00 95.31 77 CYS A O 1
ATOM 608 N N . LEU A 1 78 ? 1.675 -7.775 -3.593 1.00 93.31 78 LEU A N 1
ATOM 609 C CA . LEU A 1 78 ? 0.297 -8.259 -3.488 1.00 93.31 78 LEU A CA 1
ATOM 610 C C . LEU A 1 78 ? -0.151 -8.803 -4.840 1.00 93.31 78 LEU A C 1
ATOM 612 O O . LEU A 1 78 ? -0.087 -8.080 -5.836 1.00 93.31 78 LEU A O 1
ATOM 616 N N . THR A 1 79 ? -0.634 -10.047 -4.871 1.00 91.69 79 THR A N 1
ATOM 617 C CA . THR A 1 79 ? -1.155 -10.671 -6.090 1.00 91.69 79 THR A CA 1
ATOM 618 C C . THR A 1 79 ? -2.641 -10.987 -5.957 1.00 91.69 79 THR A C 1
ATOM 620 O O . THR A 1 79 ? -3.070 -11.704 -5.057 1.00 91.69 79 THR A O 1
ATOM 623 N N . ILE A 1 80 ? -3.447 -10.464 -6.879 1.00 90.50 80 ILE A N 1
ATOM 624 C CA . ILE A 1 80 ? -4.892 -10.708 -6.951 1.00 90.50 80 ILE A CA 1
ATOM 625 C C . ILE A 1 80 ? -5.241 -11.034 -8.402 1.00 90.50 80 ILE A C 1
ATOM 627 O O . ILE A 1 80 ? -4.819 -10.326 -9.314 1.00 90.50 80 ILE A O 1
ATOM 631 N N . ASN A 1 81 ? -5.988 -12.121 -8.629 1.00 91.12 81 ASN A N 1
ATOM 632 C CA . ASN A 1 81 ? -6.435 -12.551 -9.963 1.00 91.12 81 ASN A CA 1
ATOM 633 C C . ASN A 1 81 ? -5.296 -12.577 -11.010 1.00 91.12 81 ASN A C 1
ATOM 635 O O . ASN A 1 81 ? -5.436 -12.075 -12.126 1.00 91.12 81 ASN A O 1
ATOM 639 N N . GLY A 1 82 ? -4.136 -13.116 -10.614 1.00 91.06 82 GLY A N 1
ATOM 640 C CA . GLY A 1 82 ? -2.955 -13.259 -11.474 1.00 91.06 82 GLY A CA 1
ATOM 641 C C . GLY A 1 82 ? -2.183 -11.966 -11.760 1.00 91.06 82 GLY A C 1
ATOM 642 O O . GLY A 1 82 ? -1.253 -11.990 -12.559 1.00 91.06 82 GLY A O 1
ATOM 643 N N . ARG A 1 83 ? -2.544 -10.843 -11.129 1.00 92.06 83 ARG A N 1
ATOM 644 C CA . ARG A 1 83 ? -1.875 -9.549 -11.303 1.00 92.06 83 ARG A CA 1
ATOM 645 C C . ARG A 1 83 ? -1.208 -9.111 -10.023 1.00 92.06 83 ARG A C 1
ATOM 647 O O . ARG A 1 83 ? -1.780 -9.254 -8.946 1.00 92.06 83 ARG A O 1
ATOM 654 N N . THR A 1 84 ? -0.023 -8.539 -10.163 1.00 93.38 84 THR A N 1
ATOM 655 C CA . THR A 1 84 ? 0.849 -8.252 -9.032 1.00 93.38 84 THR A CA 1
ATOM 656 C C . THR A 1 84 ? 1.160 -6.767 -8.952 1.00 93.38 84 THR A C 1
ATOM 658 O O . THR A 1 84 ? 1.721 -6.192 -9.881 1.00 93.38 84 THR A O 1
ATOM 661 N N . ILE A 1 85 ? 0.847 -6.162 -7.808 1.00 94.69 85 ILE A N 1
ATOM 662 C CA . ILE A 1 85 ? 1.381 -4.859 -7.410 1.00 94.69 85 ILE A CA 1
ATOM 663 C C . ILE A 1 85 ? 2.547 -5.110 -6.469 1.00 94.69 85 ILE A C 1
ATOM 665 O O . ILE A 1 85 ? 2.433 -5.871 -5.512 1.00 94.69 85 ILE A O 1
ATOM 669 N N . ARG A 1 86 ? 3.656 -4.417 -6.702 1.00 96.00 86 ARG A N 1
ATOM 670 C CA . ARG A 1 86 ? 4.743 -4.288 -5.728 1.00 96.00 86 ARG A CA 1
ATOM 671 C C . ARG A 1 86 ? 4.797 -2.853 -5.232 1.00 96.00 86 ARG A C 1
ATOM 673 O O . ARG A 1 86 ? 4.427 -1.945 -5.974 1.00 96.00 86 ARG A O 1
ATOM 680 N N . TRP A 1 87 ? 5.255 -2.627 -4.012 1.00 97.62 87 TRP A N 1
ATOM 681 C CA . TRP A 1 87 ? 5.419 -1.277 -3.486 1.00 97.62 87 TRP A CA 1
ATOM 682 C C . TRP A 1 87 ? 6.742 -1.110 -2.754 1.00 97.62 87 TRP A C 1
ATOM 684 O O . TRP A 1 87 ? 7.370 -2.070 -2.314 1.00 97.62 87 TRP A O 1
ATOM 694 N N . ASN A 1 88 ? 7.170 0.139 -2.639 1.00 97.19 88 ASN A N 1
ATOM 695 C CA . ASN A 1 88 ? 8.185 0.554 -1.689 1.00 97.19 88 ASN A CA 1
ATOM 696 C C . ASN A 1 88 ? 7.522 1.360 -0.572 1.00 97.19 88 ASN A C 1
ATOM 698 O O . ASN A 1 88 ? 6.589 2.120 -0.835 1.00 97.19 88 ASN A O 1
ATOM 702 N N . GLU A 1 89 ? 8.013 1.211 0.655 1.00 94.75 89 GLU A N 1
ATOM 703 C CA . GLU A 1 89 ? 7.587 2.020 1.791 1.00 94.75 89 GLU A CA 1
ATOM 704 C C . GLU A 1 89 ? 8.780 2.651 2.514 1.00 94.75 89 GLU A C 1
ATOM 706 O O . GLU A 1 89 ? 9.826 2.029 2.703 1.00 94.75 89 GLU A O 1
ATOM 711 N N . CYS A 1 90 ? 8.612 3.902 2.937 1.00 92.06 90 CYS A N 1
ATOM 712 C CA . CYS A 1 90 ? 9.569 4.627 3.760 1.00 92.06 90 CYS A CA 1
ATOM 713 C C . CYS A 1 90 ? 8.825 5.396 4.857 1.00 92.06 90 CYS A C 1
ATOM 715 O O . CYS A 1 90 ? 7.777 5.985 4.605 1.00 92.06 90 CYS A O 1
ATOM 717 N N . ILE A 1 91 ? 9.363 5.410 6.077 1.00 91.88 91 ILE A N 1
ATOM 718 C CA . ILE A 1 91 ? 8.802 6.187 7.188 1.00 91.88 91 ILE A CA 1
ATOM 719 C C . ILE A 1 91 ? 9.673 7.423 7.406 1.00 91.88 91 ILE A C 1
ATOM 721 O O . ILE A 1 91 ? 10.832 7.320 7.817 1.00 91.88 91 ILE A O 1
ATOM 725 N N . TYR A 1 92 ? 9.094 8.593 7.155 1.00 90.06 92 TYR A N 1
ATOM 726 C CA . TYR A 1 92 ? 9.686 9.895 7.423 1.00 90.06 92 TYR A CA 1
ATOM 727 C C . TYR A 1 92 ? 9.265 10.382 8.810 1.00 90.06 92 TYR A C 1
ATOM 729 O O . TYR A 1 92 ? 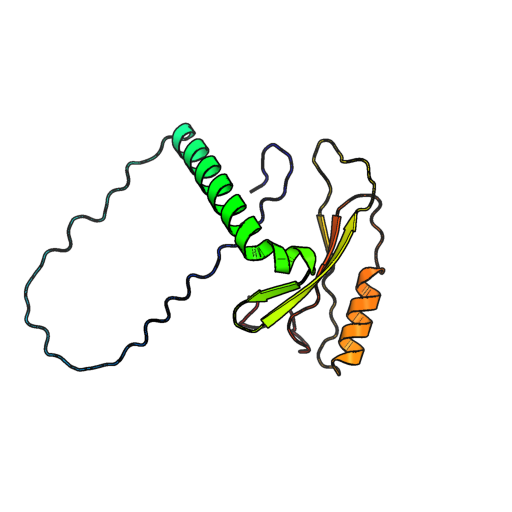8.079 10.433 9.128 1.00 90.06 92 TYR A O 1
ATOM 737 N N . SER A 1 93 ? 10.256 10.770 9.620 1.00 85.75 93 SER A N 1
ATOM 738 C CA . SER A 1 93 ? 10.147 10.990 11.070 1.00 85.75 93 SER A CA 1
ATOM 739 C C . SER A 1 93 ? 9.807 9.719 11.859 1.00 85.75 93 SER A C 1
ATOM 741 O O . SER A 1 93 ? 8.773 9.088 11.672 1.00 85.75 93 SER A O 1
ATOM 743 N N . ARG A 1 94 ? 10.667 9.358 12.820 1.00 79.94 94 ARG A N 1
ATOM 744 C CA . ARG A 1 94 ? 10.389 8.258 13.766 1.00 79.94 94 ARG A CA 1
ATOM 745 C C . ARG A 1 94 ? 9.403 8.658 14.864 1.00 79.94 94 ARG A C 1
ATOM 747 O O . ARG A 1 94 ? 8.865 7.793 15.551 1.00 79.94 94 ARG A O 1
ATOM 754 N N . THR A 1 95 ? 9.185 9.957 15.053 1.00 87.94 95 THR A N 1
ATOM 755 C CA . THR A 1 95 ? 8.261 10.467 16.061 1.00 87.94 95 THR A CA 1
ATOM 756 C C . THR A 1 95 ? 6.856 10.447 15.484 1.00 87.94 95 THR A C 1
ATOM 758 O O . THR A 1 95 ? 6.539 11.239 14.597 1.00 87.94 95 THR A O 1
ATOM 761 N N . ARG A 1 96 ? 6.014 9.547 16.000 1.00 87.38 96 ARG A N 1
ATOM 762 C CA . ARG A 1 96 ? 4.603 9.451 15.620 1.00 87.38 96 ARG A CA 1
ATOM 763 C C . ARG A 1 96 ? 3.815 10.629 16.213 1.00 87.38 96 ARG A C 1
ATOM 765 O O . ARG A 1 96 ? 3.771 10.742 17.440 1.00 87.38 96 ARG A O 1
ATOM 772 N N . PRO A 1 97 ? 3.147 11.461 15.394 1.00 89.56 97 PRO A N 1
ATOM 773 C CA . PRO A 1 97 ? 2.260 12.506 15.901 1.00 89.56 97 PRO A CA 1
ATOM 774 C C . PRO A 1 97 ? 1.092 11.924 16.720 1.00 89.56 97 PRO A C 1
ATOM 776 O O . PRO A 1 97 ? 0.705 10.771 16.498 1.00 89.56 97 PRO A O 1
ATOM 779 N N . PRO A 1 98 ? 0.455 12.704 17.618 1.00 89.19 98 PRO A N 1
ATOM 780 C CA . PRO A 1 98 ? -0.729 12.256 18.362 1.00 89.19 98 PRO A CA 1
ATOM 781 C C . PRO A 1 98 ? -1.864 11.758 17.455 1.00 89.19 98 PRO A C 1
ATOM 783 O O . PRO A 1 98 ? -2.563 10.804 17.787 1.00 89.19 98 PRO A O 1
ATOM 786 N N . THR A 1 99 ? -1.997 12.361 16.274 1.00 87.81 99 THR A N 1
ATOM 787 C CA . THR A 1 99 ? -2.970 12.008 15.231 1.00 87.81 99 THR A CA 1
ATOM 788 C C . THR A 1 99 ? -2.555 10.803 14.380 1.00 87.81 99 THR A C 1
ATOM 790 O O . THR A 1 99 ? -3.305 10.394 13.503 1.00 87.81 99 THR A O 1
ATOM 793 N N . GLY A 1 100 ? -1.384 10.210 14.622 1.00 89.56 100 GLY A N 1
ATOM 794 C CA . GLY A 1 100 ? -0.771 9.224 13.736 1.00 89.56 100 GLY A CA 1
ATOM 795 C C . GLY A 1 100 ? 0.046 9.854 12.609 1.00 89.56 100 GLY A C 1
ATOM 796 O O . GLY A 1 100 ? 0.080 11.072 12.464 1.00 89.56 100 GLY A O 1
ATOM 797 N N . HIS A 1 101 ? 0.742 9.000 11.854 1.00 89.38 101 HIS A N 1
ATOM 798 C CA . HIS A 1 101 ? 1.524 9.439 10.705 1.00 89.38 101 HIS A CA 1
ATOM 799 C C . HIS A 1 101 ? 0.617 9.832 9.542 1.00 89.38 101 HIS A C 1
ATOM 801 O O . HIS A 1 101 ? -0.377 9.147 9.280 1.00 89.38 101 HIS A O 1
ATOM 807 N N . SER A 1 102 ? 0.998 10.877 8.811 1.00 92.81 102 SER A N 1
ATOM 808 C CA . SER A 1 102 ? 0.402 11.168 7.505 1.00 92.81 102 SER A CA 1
ATOM 809 C C . SER A 1 102 ? 0.693 10.015 6.538 1.00 92.81 102 SER A C 1
ATOM 811 O O . SER A 1 102 ? 1.780 9.442 6.582 1.00 92.81 102 SER A O 1
ATOM 813 N N . LEU A 1 103 ? -0.252 9.651 5.667 1.00 93.94 103 LEU A N 1
ATOM 814 C CA . LEU A 1 103 ? -0.018 8.673 4.598 1.00 93.94 103 LEU A CA 1
ATOM 815 C C . LEU A 1 103 ? 0.107 9.407 3.268 1.00 93.94 103 LEU A C 1
ATOM 817 O O . LEU A 1 103 ? -0.796 10.139 2.870 1.00 93.94 103 LEU A O 1
ATOM 821 N N . TRP A 1 104 ? 1.204 9.154 2.572 1.00 94.94 104 TRP A N 1
ATOM 822 C CA . TRP A 1 104 ? 1.498 9.694 1.259 1.00 94.94 104 TRP A CA 1
ATOM 823 C C . TRP A 1 104 ? 1.599 8.540 0.266 1.00 94.94 104 TRP A C 1
ATOM 825 O O . TRP A 1 104 ? 2.377 7.611 0.481 1.00 94.94 104 TRP A O 1
ATOM 835 N N . ILE A 1 105 ? 0.819 8.595 -0.813 1.00 95.62 105 ILE A N 1
ATOM 836 C CA . ILE A 1 105 ? 0.817 7.566 -1.857 1.00 95.62 105 ILE A CA 1
ATOM 837 C C . ILE A 1 105 ? 1.298 8.198 -3.157 1.00 95.62 105 ILE A C 1
ATOM 839 O O . ILE A 1 105 ? 0.703 9.153 -3.652 1.00 95.62 105 ILE A O 1
ATOM 843 N N . SER A 1 106 ? 2.386 7.663 -3.700 1.00 94.81 106 SER A N 1
ATOM 844 C CA . SER A 1 106 ? 3.070 8.199 -4.871 1.00 94.81 106 SER A CA 1
ATOM 845 C C . SER A 1 106 ? 2.927 7.273 -6.059 1.00 94.81 106 SER A C 1
ATOM 847 O O . SER A 1 106 ? 3.652 6.290 -6.197 1.00 94.81 106 SER A O 1
ATOM 849 N N . MET A 1 107 ? 1.973 7.577 -6.924 1.00 93.69 107 MET A N 1
ATOM 850 C CA . MET A 1 107 ? 1.693 6.768 -8.103 1.00 93.69 107 MET A CA 1
ATOM 851 C C . MET A 1 107 ? 2.462 7.339 -9.297 1.00 93.69 107 MET A C 1
ATOM 853 O O . MET A 1 107 ? 2.300 8.509 -9.636 1.00 93.69 107 MET A O 1
ATOM 857 N N . HIS A 1 108 ? 3.317 6.532 -9.929 1.00 92.38 108 HIS A N 1
ATOM 858 C CA . HIS A 1 108 ? 4.056 6.956 -11.126 1.00 92.38 108 HIS A CA 1
ATOM 859 C C . HIS A 1 108 ? 3.164 6.924 -12.378 1.00 92.38 108 HIS A C 1
ATOM 861 O O . HIS A 1 108 ? 2.238 6.119 -12.475 1.00 92.38 108 HIS A O 1
ATOM 867 N N . GLY A 1 109 ? 3.446 7.786 -13.353 1.00 88.44 109 GLY A N 1
ATOM 868 C CA . GLY A 1 109 ? 2.849 7.735 -14.692 1.00 88.44 109 GLY A CA 1
ATOM 869 C C . GLY A 1 109 ? 3.745 7.002 -15.694 1.00 88.44 109 GLY A C 1
ATOM 870 O O . GLY A 1 109 ? 4.580 6.190 -15.304 1.00 88.44 109 GLY A O 1
ATOM 871 N N . GLY A 1 110 ? 3.560 7.329 -16.977 1.00 81.62 110 GLY A N 1
ATOM 872 C CA . GLY A 1 110 ? 4.527 7.057 -18.048 1.00 81.62 110 GLY A CA 1
ATOM 873 C C . GLY A 1 110 ? 4.686 5.601 -18.493 1.00 81.62 110 GLY A C 1
ATOM 874 O O . GLY A 1 110 ? 5.704 5.254 -19.096 1.00 81.62 110 GLY A O 1
ATOM 875 N N . GLY A 1 111 ? 3.657 4.775 -18.285 1.00 87.62 111 GLY A N 1
ATOM 876 C CA . GLY A 1 111 ? 3.491 3.546 -19.061 1.00 87.62 111 GLY A CA 1
ATOM 877 C C . GLY A 1 111 ? 3.294 3.826 -20.564 1.00 87.62 111 GLY A C 1
ATOM 878 O O . GLY A 1 111 ? 3.324 4.967 -21.022 1.00 87.62 111 GLY A O 1
ATOM 879 N N . GLY A 1 112 ? 3.108 2.777 -21.362 1.00 92.12 112 GLY A N 1
ATOM 880 C CA . GLY A 1 112 ? 3.166 2.819 -22.829 1.00 92.12 112 GLY A CA 1
ATOM 881 C C . GLY A 1 112 ? 4.595 2.712 -23.374 1.00 92.12 112 GLY A C 1
ATOM 882 O O . GLY A 1 112 ? 4.839 3.013 -24.540 1.00 92.12 112 GLY A O 1
ATOM 883 N N . CYS A 1 113 ? 5.543 2.298 -22.532 1.00 92.94 113 CYS A N 1
ATOM 884 C CA . CYS A 1 113 ? 6.950 2.100 -22.860 1.00 92.94 113 CYS A CA 1
ATOM 885 C C . CYS A 1 113 ? 7.402 0.679 -22.462 1.00 92.94 113 CYS A C 1
ATOM 887 O O . CYS A 1 113 ? 6.656 -0.030 -21.780 1.00 92.94 113 CYS A O 1
ATOM 889 N N . PRO A 1 114 ? 8.600 0.223 -22.880 1.00 95.69 114 PRO A N 1
ATOM 890 C CA . PRO A 1 114 ? 9.134 -1.060 -22.431 1.00 95.69 114 PRO A CA 1
ATOM 891 C C . PRO A 1 114 ? 9.194 -1.160 -20.901 1.00 95.69 114 PRO A C 1
ATOM 893 O O . PRO A 1 114 ? 9.512 -0.182 -20.224 1.00 95.69 114 PRO A O 1
ATOM 896 N N . VAL A 1 115 ? 8.968 -2.365 -20.366 1.00 95.31 115 VAL A N 1
ATOM 897 C CA . VAL A 1 115 ? 8.916 -2.640 -18.914 1.00 95.31 115 VAL A CA 1
ATOM 898 C C . VAL A 1 115 ? 10.132 -2.086 -18.169 1.00 95.31 115 VAL A C 1
ATOM 900 O O . VAL A 1 115 ? 9.991 -1.508 -17.096 1.00 95.31 115 VAL A O 1
ATOM 903 N N . SER A 1 116 ? 11.330 -2.207 -18.752 1.00 96.50 116 SER A N 1
ATOM 904 C CA . SER A 1 116 ? 12.570 -1.694 -18.157 1.00 96.50 116 SER A CA 1
ATOM 905 C C . SER A 1 116 ? 12.535 -0.182 -17.925 1.00 96.50 116 SER A C 1
ATOM 907 O O . SER A 1 116 ? 12.976 0.278 -16.874 1.00 96.50 116 SER A O 1
ATOM 909 N N . ILE A 1 117 ? 11.967 0.573 -18.867 1.00 95.50 117 ILE A N 1
ATOM 910 C CA . ILE A 1 117 ? 11.831 2.030 -18.789 1.00 95.50 117 ILE A CA 1
ATOM 911 C C . ILE A 1 117 ? 10.758 2.407 -17.765 1.00 95.50 117 ILE A C 1
ATOM 913 O O . ILE A 1 117 ? 10.982 3.287 -16.936 1.00 95.50 117 ILE A O 1
ATOM 917 N N . ASN A 1 118 ? 9.618 1.713 -17.749 1.00 95.94 118 ASN A N 1
ATOM 918 C CA . ASN A 1 118 ? 8.573 1.974 -16.755 1.00 95.94 118 ASN A CA 1
ATOM 919 C C . ASN A 1 118 ? 9.058 1.651 -15.326 1.00 95.94 118 ASN A C 1
ATOM 921 O O . ASN A 1 118 ? 8.776 2.366 -14.364 1.00 95.94 118 ASN A O 1
ATOM 925 N N . ASP A 1 119 ? 9.879 0.611 -15.182 1.00 96.19 119 ASP A N 1
ATOM 926 C CA . ASP A 1 119 ? 10.522 0.261 -13.919 1.00 96.19 119 ASP A CA 1
ATOM 927 C C . ASP A 1 119 ? 11.585 1.277 -13.475 1.00 96.19 119 ASP A C 1
ATOM 929 O O . ASP A 1 119 ? 11.765 1.475 -12.271 1.00 96.19 119 ASP A O 1
ATOM 933 N N . GLU A 1 120 ? 12.275 1.943 -14.404 1.00 95.38 120 GLU A N 1
ATOM 934 C CA . GLU A 1 120 ? 13.132 3.096 -14.096 1.00 95.38 120 GLU A CA 1
ATOM 935 C C . GLU A 1 120 ? 12.315 4.283 -13.593 1.00 95.38 120 GLU A C 1
ATOM 937 O O . GLU A 1 120 ? 12.673 4.879 -12.576 1.00 95.38 120 GLU A O 1
ATOM 942 N N . GLN A 1 121 ? 11.186 4.588 -14.236 1.00 94.12 121 GLN A N 1
ATOM 943 C CA . GLN A 1 121 ? 10.292 5.649 -13.772 1.00 94.12 121 GLN A CA 1
ATOM 944 C C . GLN A 1 121 ? 9.752 5.366 -12.369 1.00 94.12 121 GLN A C 1
ATOM 946 O O . GLN A 1 121 ? 9.772 6.247 -11.509 1.00 94.12 121 GLN A O 1
ATOM 951 N N . TYR A 1 122 ? 9.365 4.119 -12.098 1.00 95.94 122 TYR A N 1
ATOM 952 C CA . TYR A 1 122 ? 9.018 3.672 -10.754 1.00 95.94 122 TYR A CA 1
ATOM 953 C C . TYR A 1 122 ? 10.167 3.875 -9.755 1.00 95.94 122 TYR A C 1
ATOM 955 O O . TYR A 1 122 ? 9.947 4.442 -8.685 1.00 95.94 122 TYR A O 1
ATOM 963 N N . ARG A 1 123 ? 11.405 3.479 -10.092 1.00 96.00 123 ARG A N 1
ATOM 964 C CA . ARG A 1 123 ? 12.574 3.692 -9.214 1.00 96.00 123 ARG A CA 1
ATOM 965 C C . ARG A 1 123 ? 12.829 5.170 -8.928 1.00 96.00 123 ARG A C 1
ATOM 967 O O . ARG A 1 123 ? 13.151 5.518 -7.793 1.00 96.00 123 ARG A O 1
ATOM 974 N N . ASN A 1 124 ? 12.643 6.037 -9.918 1.00 94.38 124 ASN A N 1
ATOM 975 C CA . ASN A 1 124 ? 12.744 7.481 -9.726 1.00 94.38 124 ASN A CA 1
ATOM 976 C C . ASN A 1 124 ? 11.671 7.971 -8.741 1.00 94.38 124 ASN A C 1
ATOM 978 O O . ASN A 1 124 ? 11.984 8.718 -7.812 1.00 94.38 124 ASN A O 1
ATOM 982 N N . GLN A 1 125 ? 10.437 7.472 -8.873 1.00 94.75 125 GLN A N 1
ATOM 983 C CA . GLN A 1 125 ? 9.316 7.829 -8.000 1.00 94.75 125 GLN A CA 1
ATOM 984 C C . GLN A 1 125 ? 9.567 7.487 -6.523 1.00 94.75 125 GLN A C 1
ATOM 986 O O . GLN A 1 125 ? 9.150 8.250 -5.650 1.00 94.75 125 GLN A O 1
ATOM 991 N N . ILE A 1 126 ? 10.285 6.389 -6.234 1.00 94.69 126 ILE A N 1
ATOM 992 C CA . ILE A 1 126 ? 10.612 5.949 -4.862 1.00 94.69 126 ILE A CA 1
ATOM 993 C C . ILE A 1 126 ? 11.264 7.073 -4.049 1.00 94.69 126 ILE A C 1
ATOM 995 O O . ILE A 1 126 ? 10.945 7.244 -2.875 1.00 94.69 126 ILE A O 1
ATOM 999 N N . SER A 1 127 ? 12.151 7.854 -4.670 1.00 89.75 127 SER A N 1
ATOM 1000 C CA . SER A 1 127 ? 12.955 8.873 -3.982 1.00 89.75 127 SER A CA 1
ATOM 1001 C C . SER A 1 127 ? 12.610 10.316 -4.356 1.00 89.75 127 SER A C 1
ATOM 1003 O O . SER A 1 127 ? 13.263 11.240 -3.863 1.00 89.75 127 SER A O 1
ATOM 1005 N N . LEU A 1 128 ? 11.590 10.510 -5.201 1.00 92.50 128 LEU A N 1
ATOM 1006 C CA . LEU A 1 128 ? 11.245 11.805 -5.789 1.00 92.50 128 LEU A CA 1
ATOM 1007 C C . LEU A 1 128 ? 10.848 12.842 -4.733 1.00 92.50 128 LEU A C 1
ATOM 1009 O O . LEU A 1 128 ? 11.277 13.992 -4.799 1.00 92.50 128 LEU A O 1
ATOM 1013 N N . TYR A 1 129 ? 10.058 12.424 -3.744 1.00 90.19 129 TYR A N 1
ATOM 1014 C CA . TYR A 1 129 ? 9.624 13.278 -2.646 1.00 90.19 129 TYR A CA 1
ATOM 1015 C C . TYR A 1 129 ? 10.121 12.748 -1.309 1.00 90.19 129 TYR A C 1
ATOM 1017 O O . TYR A 1 129 ? 10.276 11.547 -1.100 1.00 90.19 129 TYR A O 1
ATOM 1025 N N . LYS A 1 130 ? 10.371 13.683 -0.393 1.00 91.00 130 LYS A N 1
ATOM 1026 C CA . LYS A 1 130 ? 10.819 13.415 0.974 1.00 91.00 130 LYS A CA 1
ATOM 1027 C C . LYS A 1 130 ? 9.967 14.254 1.921 1.00 91.00 130 LYS A C 1
ATOM 1029 O O . LYS A 1 130 ? 10.388 15.359 2.272 1.00 91.00 130 LYS A O 1
ATOM 1034 N N . PRO A 1 131 ? 8.742 13.809 2.253 1.00 90.69 131 PRO A N 1
ATOM 1035 C CA . PRO A 1 131 ? 7.903 14.548 3.183 1.00 90.69 131 PRO A CA 1
ATOM 1036 C C . PRO A 1 131 ? 8.633 14.723 4.521 1.00 90.69 131 PRO A C 1
ATOM 1038 O O . PRO A 1 131 ? 9.439 13.883 4.922 1.00 90.69 131 PRO A O 1
ATOM 1041 N N . SER A 1 132 ? 8.366 15.829 5.216 1.00 91.44 132 SER A N 1
ATOM 1042 C CA . SER A 1 132 ? 8.957 16.088 6.537 1.00 91.44 132 SER A CA 1
ATOM 1043 C C . SER A 1 132 ? 8.495 15.074 7.592 1.00 91.44 132 SER A C 1
ATOM 1045 O O . SER A 1 132 ? 9.197 14.839 8.575 1.00 91.44 132 SER A O 1
ATOM 1047 N N . GLU A 1 133 ? 7.327 14.464 7.376 1.00 93.25 133 GLU A N 1
ATOM 1048 C CA . GLU A 1 133 ? 6.683 13.481 8.242 1.00 93.25 133 GLU A CA 1
ATOM 1049 C C . GLU A 1 133 ? 5.765 12.571 7.409 1.00 93.25 133 GLU A C 1
ATOM 1051 O O . GLU A 1 133 ? 5.115 13.029 6.464 1.00 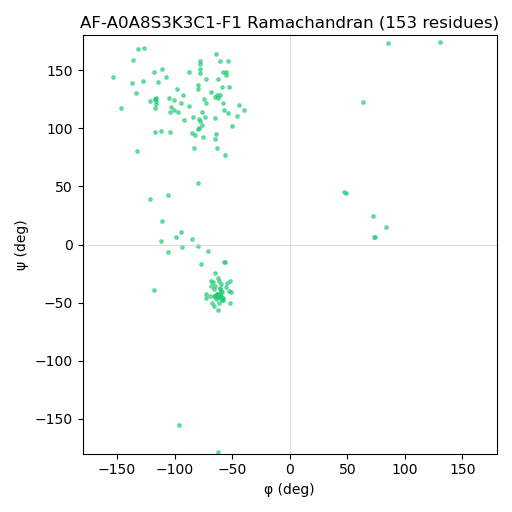93.25 133 GLU A O 1
ATOM 1056 N N . GLY A 1 134 ? 5.691 11.290 7.772 1.00 92.69 134 GLY A N 1
ATOM 1057 C CA . GLY A 1 134 ? 4.648 10.377 7.311 1.00 92.69 134 GLY A CA 1
ATOM 1058 C C . GLY A 1 134 ? 5.164 9.050 6.768 1.00 92.69 134 GLY A C 1
ATOM 1059 O O . GLY A 1 134 ? 6.360 8.822 6.611 1.00 92.69 134 GLY A O 1
ATOM 1060 N N . ILE A 1 135 ? 4.229 8.164 6.450 1.00 93.81 135 ILE A N 1
ATOM 1061 C CA . ILE A 1 135 ? 4.477 6.928 5.714 1.00 93.81 135 ILE A CA 1
ATOM 1062 C C . ILE A 1 135 ? 4.372 7.263 4.227 1.00 93.81 135 ILE A C 1
ATOM 1064 O O . ILE A 1 135 ? 3.328 7.707 3.755 1.00 93.81 135 ILE A O 1
ATOM 1068 N N . TRP A 1 136 ? 5.459 7.064 3.497 1.00 95.19 136 TRP A N 1
ATOM 1069 C CA . TRP A 1 136 ? 5.565 7.242 2.056 1.00 95.19 136 TRP A CA 1
ATOM 1070 C C . TRP A 1 136 ? 5.474 5.884 1.377 1.00 95.19 136 TRP A C 1
ATOM 1072 O O . TRP A 1 136 ? 6.338 5.038 1.595 1.00 95.19 136 TRP A O 1
ATOM 1082 N N . VAL A 1 137 ? 4.433 5.672 0.575 1.00 96.75 137 VAL A N 1
ATOM 1083 C CA . VAL A 1 137 ? 4.196 4.427 -0.158 1.00 96.75 137 VAL A CA 1
ATOM 1084 C C . VAL A 1 137 ? 4.239 4.711 -1.649 1.00 96.75 137 VAL A C 1
ATOM 10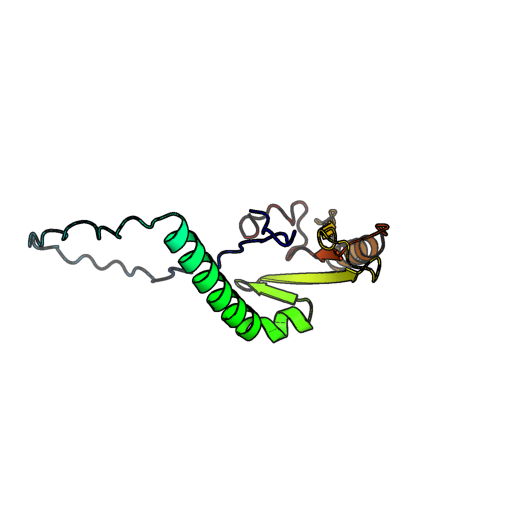86 O O . VAL A 1 137 ? 3.497 5.552 -2.155 1.00 96.75 137 VAL A O 1
ATOM 1089 N N . VAL A 1 138 ? 5.086 3.987 -2.370 1.00 97.38 138 VAL A N 1
ATOM 1090 C CA . VAL A 1 138 ? 5.219 4.100 -3.825 1.00 97.38 138 VAL A CA 1
ATOM 1091 C C . VAL A 1 138 ? 4.813 2.770 -4.441 1.00 97.38 138 VAL A C 1
ATOM 1093 O O . VAL A 1 138 ? 5.625 1.844 -4.456 1.00 97.38 138 VAL A O 1
ATOM 1096 N N . PRO A 1 139 ? 3.560 2.617 -4.897 1.00 96.62 139 PRO A N 1
ATOM 1097 C CA . PRO A 1 139 ? 3.147 1.427 -5.615 1.00 96.62 139 PRO A CA 1
ATOM 1098 C C . PRO A 1 139 ? 3.636 1.463 -7.065 1.00 96.62 139 PRO A C 1
ATOM 1100 O O . PRO A 1 139 ? 3.692 2.507 -7.718 1.00 96.62 139 PRO A O 1
ATOM 1103 N N . ARG A 1 140 ? 3.924 0.279 -7.591 1.00 96.75 140 ARG A N 1
ATOM 1104 C CA . ARG A 1 140 ? 4.119 0.020 -9.010 1.00 96.75 140 ARG A CA 1
ATOM 1105 C C . ARG A 1 140 ? 2.847 -0.591 -9.583 1.00 96.75 140 ARG A C 1
ATOM 1107 O O . ARG A 1 140 ? 2.400 -1.621 -9.081 1.00 96.75 140 ARG A O 1
ATOM 1114 N N . SER A 1 141 ? 2.290 0.024 -10.628 1.00 95.19 141 SER A N 1
ATOM 1115 C CA . SER A 1 141 ? 1.111 -0.515 -11.322 1.00 95.19 141 SER A CA 1
ATOM 1116 C C . SER A 1 141 ? 1.358 -1.956 -11.792 1.00 95.19 141 SER A C 1
ATOM 1118 O O . SER A 1 141 ? 2.499 -2.269 -12.151 1.00 95.19 141 SER A O 1
ATOM 1120 N N . PRO A 1 142 ? 0.322 -2.816 -11.844 1.00 93.94 142 PRO A N 1
ATOM 1121 C CA . PRO A 1 142 ? 0.451 -4.169 -12.377 1.00 93.94 142 PRO A CA 1
ATOM 1122 C C . PRO A 1 142 ? 0.646 -4.217 -13.902 1.00 93.94 142 PRO A C 1
ATOM 1124 O O . PRO A 1 142 ? 0.834 -5.306 -14.439 1.00 93.94 142 PRO A O 1
ATOM 1127 N N . THR A 1 143 ? 0.575 -3.083 -14.616 1.00 93.44 143 THR A N 1
ATOM 1128 C CA . THR A 1 143 ? 0.710 -3.042 -16.082 1.00 93.44 143 THR A CA 1
ATOM 1129 C C . THR A 1 143 ? 1.683 -1.977 -16.573 1.00 93.44 143 THR A C 1
ATOM 1131 O O . THR A 1 143 ? 2.094 -1.087 -15.831 1.00 93.44 143 THR A O 1
ATOM 1134 N N . ASP A 1 144 ? 2.020 -2.064 -17.858 1.00 95.00 144 ASP A N 1
ATOM 1135 C CA . ASP A 1 144 ? 2.880 -1.126 -18.583 1.00 95.00 144 ASP A CA 1
ATOM 1136 C C . ASP A 1 144 ? 2.116 -0.297 -19.616 1.00 95.00 144 ASP A C 1
ATOM 1138 O O . ASP A 1 144 ? 2.705 0.224 -20.555 1.00 95.00 144 ASP A O 1
ATOM 1142 N N . SER A 1 145 ? 0.794 -0.194 -1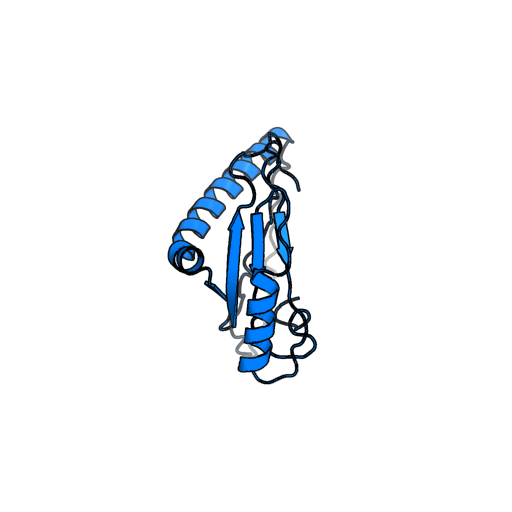9.485 1.00 92.94 145 SER A N 1
ATOM 1143 C CA . SER A 1 145 ? -0.057 0.569 -20.408 1.00 92.94 145 SER A CA 1
ATOM 1144 C C . SER A 1 145 ? 0.010 2.078 -20.136 1.00 92.94 145 SER A C 1
ATOM 1146 O O . SER A 1 145 ? 0.352 2.514 -19.041 1.00 92.94 145 SER A O 1
ATOM 1148 N N . TRP A 1 146 ? -0.326 2.922 -21.113 1.00 90.25 146 TRP A N 1
ATOM 1149 C CA . TRP A 1 146 ? -0.313 4.382 -20.914 1.00 90.25 146 TRP A CA 1
ATOM 1150 C C . TRP A 1 146 ? -1.291 4.834 -19.807 1.00 90.25 146 TRP A C 1
ATOM 1152 O O . TRP A 1 146 ? -1.007 5.777 -19.072 1.00 90.25 146 TRP A O 1
ATOM 1162 N N . ASN A 1 147 ? -2.406 4.117 -19.634 1.00 90.25 147 ASN A N 1
ATOM 1163 C CA . ASN A 1 147 ? -3.423 4.314 -18.601 1.00 90.25 147 ASN A CA 1
ATOM 1164 C C . ASN A 1 147 ? -3.340 3.241 -17.499 1.00 90.25 147 ASN A C 1
ATOM 1166 O O . ASN A 1 147 ? -4.358 2.724 -17.041 1.00 90.25 147 ASN A O 1
ATOM 1170 N N . GLN A 1 148 ? -2.126 2.910 -17.052 1.00 91.81 148 GLN A N 1
ATOM 1171 C CA . GLN A 1 148 ? -1.825 1.788 -16.152 1.00 91.81 148 GLN A CA 1
ATOM 1172 C C . GLN A 1 148 ? -2.556 1.750 -14.804 1.00 91.81 148 GLN A C 1
ATOM 1174 O O . GLN A 1 148 ? -2.501 0.722 -14.145 1.00 91.81 148 GLN A O 1
ATOM 1179 N N . TRP A 1 149 ? -3.187 2.837 -14.362 1.00 92.19 149 TRP A N 1
ATOM 1180 C CA . TRP A 1 149 ? -3.980 2.888 -13.121 1.00 92.19 149 TRP A CA 1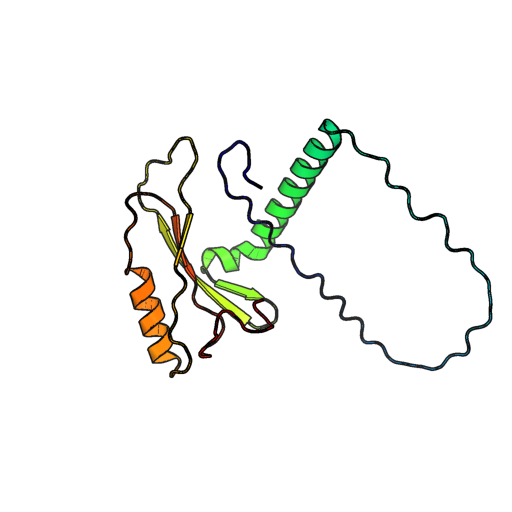
ATOM 1181 C C . TRP A 1 149 ? -5.489 2.913 -13.361 1.00 92.19 149 TRP A C 1
ATOM 1183 O O . TRP A 1 149 ? -6.249 2.845 -12.410 1.00 92.19 149 TRP A O 1
ATOM 1193 N N . HIS A 1 150 ? -5.903 3.025 -14.621 1.00 90.88 150 HIS A N 1
ATOM 1194 C CA . HIS A 1 150 ? -7.297 3.135 -15.054 1.00 90.88 150 HIS A CA 1
ATOM 1195 C C . HIS A 1 150 ? -7.624 1.978 -16.005 1.00 90.88 150 HIS A C 1
ATOM 1197 O O . HIS A 1 150 ? -8.227 2.161 -17.062 1.00 90.88 150 HIS A O 1
ATOM 1203 N N . GLN A 1 151 ? -7.096 0.795 -15.689 1.00 90.06 151 GLN A N 1
ATOM 1204 C CA . GLN A 1 151 ? -7.467 -0.442 -16.364 1.00 90.06 151 GLN A CA 1
ATOM 1205 C C . GLN A 1 151 ? -8.682 -1.031 -15.653 1.00 90.06 151 GLN A C 1
ATOM 1207 O O . GLN A 1 151 ? -8.760 -0.946 -14.433 1.00 90.06 151 GLN A O 1
ATOM 1212 N N . GLU A 1 152 ? -9.549 -1.723 -16.388 1.00 90.50 152 GLU A N 1
ATOM 1213 C CA . GLU A 1 152 ? -10.749 -2.386 -15.847 1.00 90.50 152 GLU A CA 1
ATOM 1214 C C . GLU A 1 152 ? -10.464 -3.300 -14.643 1.00 90.50 152 GLU A C 1
ATOM 1216 O O . GLU A 1 152 ? -11.278 -3.443 -13.751 1.00 90.50 152 GLU A O 1
ATOM 1221 N N . HIS A 1 153 ? -9.284 -3.919 -14.587 1.00 84.25 153 HIS A N 1
ATOM 1222 C CA . HIS A 1 153 ? -8.900 -4.800 -13.481 1.00 84.25 153 HIS A CA 1
ATOM 1223 C C . HIS A 1 153 ? -8.311 -4.062 -12.261 1.00 84.25 153 HIS A C 1
ATOM 1225 O O . HIS A 1 153 ? -7.776 -4.717 -11.363 1.00 84.25 153 HIS A O 1
ATOM 1231 N N . ILE A 1 154 ? -8.299 -2.727 -12.280 1.00 83.94 154 ILE A N 1
ATOM 1232 C CA . ILE A 1 154 ? -7.802 -1.844 -11.211 1.00 83.94 154 ILE A CA 1
ATOM 1233 C C . ILE A 1 154 ? -8.931 -0.969 -10.660 1.00 83.94 154 ILE A C 1
ATOM 1235 O O . ILE A 1 154 ? -8.936 -0.726 -9.454 1.00 83.94 154 ILE A O 1
ATOM 1239 N N . ASP A 1 155 ? -9.815 -0.490 -11.540 1.00 71.38 155 ASP A N 1
ATOM 1240 C CA . ASP A 1 155 ? -11.014 0.300 -11.214 1.00 71.38 155 ASP A CA 1
ATOM 1241 C C . ASP A 1 155 ? -12.066 -0.548 -10.468 1.00 71.38 155 ASP A C 1
ATOM 1243 O O . ASP A 1 155 ? -12.647 -0.047 -9.477 1.00 71.38 155 ASP A O 1
#

Nearest PDB structures (foldseek):
  4zxf-assembly1_A  TM=4.581E-01  e=4.525E-01  Saccharomyces cerevisiae S288C
  2eep-assembly1_A-2  TM=5.526E-01  e=1.619E+00  Porphyromonas gingivalis W83
  4qla-assembly1_B  TM=4.248E-01  e=1.852E+00  Bombyx mori
  3qbj-assembly1_B  TM=5.079E-01  e=4.738E+00  Homo sapiens
  7aic-assembly1_C  TM=2.424E-01  e=4.738E+00  Escherichia coli K-12

Mean predicted aligned error: 12.69 Å